Protein AF-A0ABD0YUG3-F1 (afdb_monomer)

Sequence (176 aa):
MQRSSKGRTTTTGENGERVKRCKSSTGCSMMKGVLSLGEEAIASIHDVEELTAKGKSLGSCPYYASRGAVPDAQVVVVPYNILLHKSTRDACGLKLDGNVVIIDEAHNLLDTIINIHSAQITGQQLTQAFSQLSQYKDKYEKRFSAINLLHLKQLIYVIGNLIKIIGKYYIVSNVF

Foldseek 3Di:
DDDDDDDDDDDDDPPPDRPPPDPPPPDDQQCPCLQVLLVVCQVDPDDPVRSCVVSVVVSHDSVSSVLVNQVVHPDDDDDLLCVPPPVNVVVSVHDPPPDDDDDPPCVCVVVVNCVSPDDDDDLVNLVVVLVVLVVVCVVCVVVDDPVVNVVSVVVSVVSVVVNVVVVVVVVVVVPD

Structure (mmCIF, N/CA/C/O backbone):
data_AF-A0ABD0YUG3-F1
#
_entry.id   AF-A0ABD0YUG3-F1
#
loop_
_atom_site.group_PDB
_atom_site.id
_atom_site.type_symbol
_atom_site.label_atom_id
_atom_site.label_alt_id
_atom_site.label_comp_id
_atom_site.label_asym_id
_atom_site.label_entity_id
_atom_site.label_seq_id
_atom_site.pdbx_PDB_ins_code
_atom_site.Cartn_x
_atom_site.Cartn_y
_atom_site.Cartn_z
_atom_site.occupancy
_atom_site.B_iso_or_equiv
_atom_site.auth_seq_id
_atom_site.auth_comp_id
_atom_site.auth_asym_id
_atom_site.auth_atom_id
_atom_site.pdbx_PDB_model_num
ATOM 1 N N . MET A 1 1 ? -30.173 8.848 -14.293 1.00 38.16 1 MET A N 1
ATOM 2 C CA . MET A 1 1 ? -30.561 9.936 -13.365 1.00 38.16 1 MET A CA 1
ATOM 3 C C . MET A 1 1 ? -29.748 11.177 -13.704 1.00 38.16 1 MET A C 1
ATOM 5 O O . MET A 1 1 ? -28.529 11.158 -13.598 1.00 38.16 1 MET A O 1
ATOM 9 N N . GLN A 1 2 ? -30.421 12.200 -14.228 1.00 32.75 2 GLN A N 1
ATOM 10 C CA . GLN A 1 2 ? -29.837 13.442 -14.740 1.00 32.75 2 GLN A CA 1
ATOM 11 C C . GLN A 1 2 ? -29.281 14.297 -13.586 1.00 32.75 2 GLN A C 1
ATOM 13 O O . GLN A 1 2 ? -29.954 14.494 -12.574 1.00 32.75 2 GLN A O 1
ATOM 18 N N . ARG A 1 3 ? -28.051 14.811 -13.723 1.00 28.59 3 ARG A N 1
ATOM 19 C CA . ARG A 1 3 ? -27.468 15.774 -12.775 1.00 28.59 3 ARG A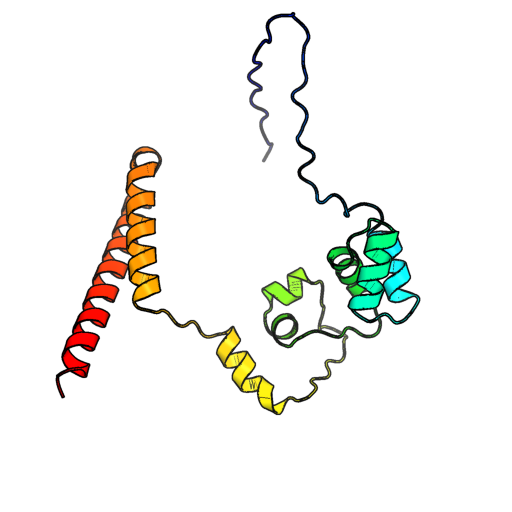 CA 1
ATOM 20 C C . ARG A 1 3 ? -28.023 17.168 -13.074 1.00 28.59 3 ARG A C 1
ATOM 22 O O . ARG A 1 3 ? -27.595 17.820 -14.018 1.00 28.59 3 ARG A O 1
ATOM 29 N N . SER A 1 4 ? -28.970 17.606 -12.250 1.00 27.39 4 SER A N 1
ATOM 30 C CA . SER A 1 4 ? -29.493 18.974 -12.230 1.00 27.39 4 SER A CA 1
ATOM 31 C C . SER A 1 4 ? -28.398 19.974 -11.843 1.00 27.39 4 SER A C 1
ATOM 33 O O . SER A 1 4 ? -27.856 19.927 -10.738 1.00 27.39 4 SER A O 1
ATOM 35 N N . SER A 1 5 ? -28.129 20.927 -12.732 1.00 38.97 5 SER A N 1
ATOM 36 C CA . SER A 1 5 ? -27.333 22.126 -12.486 1.00 38.97 5 SER A CA 1
ATOM 37 C C . SER A 1 5 ? -28.088 23.128 -11.598 1.00 38.97 5 SER A C 1
ATOM 39 O O . SER A 1 5 ? -29.050 23.753 -12.033 1.00 38.97 5 SER A O 1
ATOM 41 N N . LYS A 1 6 ? -27.618 23.336 -10.368 1.00 31.75 6 LYS A N 1
ATOM 42 C CA . LYS A 1 6 ? -27.878 24.528 -9.535 1.00 31.75 6 LYS A CA 1
ATOM 43 C C . LYS A 1 6 ? -26.495 24.983 -9.075 1.00 31.75 6 LYS A C 1
ATOM 45 O O . LYS A 1 6 ? -25.743 24.164 -8.568 1.00 31.75 6 LYS A O 1
ATOM 50 N N . GLY A 1 7 ? -25.989 26.180 -9.326 1.00 30.64 7 GLY A N 1
ATOM 51 C CA . GLY A 1 7 ? -26.547 27.530 -9.318 1.00 30.64 7 GLY A CA 1
ATOM 52 C C . GLY A 1 7 ? -25.386 28.362 -8.753 1.00 30.64 7 GLY A C 1
ATOM 53 O O . GLY A 1 7 ? -24.903 28.061 -7.665 1.00 30.64 7 GLY A O 1
ATOM 54 N N . ARG A 1 8 ? -24.802 29.266 -9.546 1.00 36.72 8 ARG A N 1
ATOM 55 C CA . ARG A 1 8 ? -23.482 29.861 -9.268 1.00 36.72 8 ARG A CA 1
ATOM 56 C C . ARG A 1 8 ? -23.654 31.234 -8.618 1.00 36.72 8 ARG A C 1
ATOM 58 O O . ARG A 1 8 ? -24.087 32.161 -9.288 1.00 36.72 8 ARG A O 1
ATOM 65 N N . THR A 1 9 ? -23.286 31.365 -7.346 1.00 34.25 9 THR A N 1
ATOM 66 C CA . THR A 1 9 ? -23.251 32.656 -6.642 1.00 34.25 9 THR A CA 1
ATOM 67 C C . THR A 1 9 ? -22.055 33.479 -7.130 1.00 34.25 9 THR A C 1
ATOM 69 O O . THR A 1 9 ? -20.907 33.045 -7.023 1.00 34.25 9 THR A O 1
ATOM 72 N N . THR A 1 10 ? -22.322 34.645 -7.713 1.00 36.09 10 THR A N 1
ATOM 73 C CA . THR A 1 10 ? -21.333 35.644 -8.146 1.00 36.09 10 THR A CA 1
ATOM 74 C C . THR A 1 10 ? -21.052 36.634 -7.020 1.00 36.09 10 THR A C 1
ATOM 76 O O . THR A 1 10 ? -21.970 37.295 -6.552 1.00 36.09 10 THR A O 1
ATOM 79 N N . THR A 1 11 ? -19.790 36.765 -6.610 1.00 43.47 11 THR A N 1
ATOM 80 C CA . THR A 1 11 ? -19.301 37.881 -5.783 1.00 43.47 11 THR A CA 1
ATOM 81 C C . THR A 1 11 ? -18.657 38.924 -6.693 1.00 43.47 11 THR A C 1
ATOM 83 O O . THR A 1 11 ? -17.770 38.587 -7.477 1.00 43.47 11 THR A O 1
ATOM 86 N N . THR A 1 12 ? -19.128 40.165 -6.612 1.00 35.88 12 THR A N 1
ATOM 87 C CA . THR A 1 12 ? -18.642 41.341 -7.350 1.00 35.88 12 THR A CA 1
ATOM 88 C C . THR A 1 12 ? -17.424 41.953 -6.659 1.00 35.88 12 THR A C 1
ATOM 90 O O . THR A 1 12 ? -17.476 42.220 -5.463 1.00 35.88 12 THR A O 1
ATOM 93 N N . GLY A 1 13 ? -16.337 42.162 -7.407 1.00 41.84 13 GLY A N 1
ATOM 94 C CA . GLY A 1 13 ? -15.229 43.032 -7.001 1.00 41.84 13 GLY A CA 1
ATOM 95 C C . GLY A 1 13 ? -15.493 44.485 -7.409 1.00 41.84 13 GLY A C 1
ATOM 96 O O . GLY A 1 13 ? -16.323 44.742 -8.281 1.00 41.84 13 GLY A O 1
ATOM 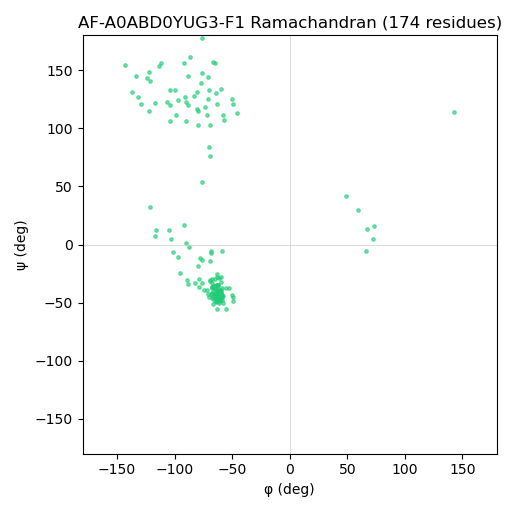97 N N . GLU A 1 14 ? -14.783 45.422 -6.788 1.00 49.47 14 GLU A N 1
ATOM 98 C CA . GLU A 1 14 ? -15.087 46.864 -6.803 1.00 49.47 14 GLU A CA 1
ATOM 99 C C . GLU A 1 14 ? -14.898 47.587 -8.153 1.00 49.47 14 GLU A C 1
ATOM 101 O O . GLU A 1 14 ? -15.325 48.726 -8.271 1.00 49.47 14 GLU A O 1
ATOM 106 N N . ASN A 1 15 ? -14.380 46.938 -9.204 1.00 51.62 15 ASN A N 1
ATOM 107 C CA . ASN A 1 15 ? -14.196 47.550 -10.534 1.00 51.62 15 ASN A CA 1
ATOM 108 C C . ASN A 1 15 ? -14.933 46.832 -11.679 1.00 51.62 15 ASN A C 1
ATOM 110 O O . ASN A 1 15 ? -14.467 46.820 -12.813 1.00 51.62 15 ASN A O 1
ATOM 114 N N . GLY A 1 16 ? -16.094 46.224 -11.416 1.00 50.34 16 GLY A N 1
ATOM 115 C CA . GLY A 1 16 ? -17.062 45.852 -12.466 1.00 50.34 16 GLY A CA 1
ATOM 116 C C . GLY A 1 16 ? -16.640 44.768 -13.475 1.00 50.34 16 GLY A C 1
ATOM 117 O O . GLY A 1 16 ? -17.471 44.315 -14.263 1.00 50.34 16 GLY A O 1
ATOM 118 N N . GLU A 1 17 ? -15.400 44.281 -13.446 1.00 39.72 17 GLU A N 1
ATOM 119 C CA . GLU A 1 17 ? -14.952 43.194 -14.308 1.00 39.72 17 GLU A CA 1
ATOM 120 C C . GLU A 1 17 ? -15.383 41.827 -13.762 1.00 39.72 17 GLU A C 1
ATOM 122 O O . GLU A 1 17 ? -15.182 41.475 -12.594 1.00 39.72 17 GLU A O 1
ATOM 127 N N . ARG A 1 18 ? -15.973 41.007 -14.641 1.00 36.06 18 ARG A N 1
ATOM 128 C CA . ARG A 1 18 ? -16.329 39.613 -14.348 1.00 36.06 18 ARG A CA 1
ATOM 129 C C . ARG A 1 18 ? -15.061 38.768 -14.235 1.00 36.06 1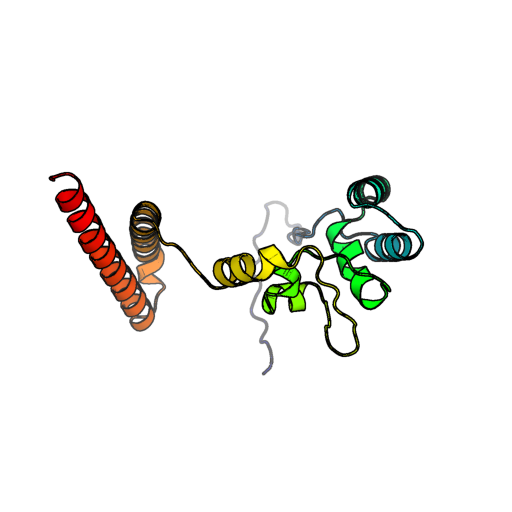8 ARG A C 1
ATOM 131 O O . ARG A 1 18 ? -14.692 38.062 -15.172 1.00 36.06 18 ARG A O 1
ATOM 138 N N . VAL A 1 19 ? -14.431 38.759 -13.065 1.00 46.25 19 VAL A N 1
ATOM 139 C CA . VAL A 1 19 ? -13.354 37.808 -12.780 1.00 46.25 19 VAL A CA 1
ATOM 140 C C . VAL A 1 19 ? -13.968 36.411 -12.667 1.00 46.25 19 VAL A C 1
ATOM 142 O O . VAL A 1 19 ? -14.589 36.039 -11.666 1.00 46.25 19 VAL A O 1
ATOM 145 N N . LYS A 1 20 ? -13.810 35.589 -13.713 1.00 42.16 20 LYS A N 1
ATOM 146 C CA . LYS A 1 20 ? -13.967 34.136 -13.582 1.00 42.16 20 LYS A CA 1
ATOM 147 C C . LYS A 1 20 ? -12.970 33.702 -12.511 1.00 42.16 20 LYS A C 1
ATOM 149 O O . LYS A 1 20 ? -11.778 33.669 -12.782 1.00 42.16 20 LYS A O 1
ATOM 154 N N . ARG A 1 21 ? -13.452 33.349 -11.314 1.00 36.81 21 ARG A N 1
ATOM 155 C CA . ARG A 1 21 ? -12.631 32.686 -10.292 1.00 36.81 21 ARG A CA 1
ATOM 156 C C . ARG A 1 21 ? -11.841 31.564 -10.973 1.00 36.81 21 ARG A C 1
ATOM 158 O O . ARG A 1 21 ? -12.456 30.617 -11.476 1.00 36.81 21 ARG A O 1
ATOM 165 N N . CYS A 1 22 ? -10.515 31.718 -11.040 1.00 35.44 22 CYS A N 1
ATOM 166 C CA . CYS A 1 22 ? -9.617 30.703 -11.569 1.00 35.44 22 CYS A CA 1
ATOM 167 C C . CYS A 1 22 ? -9.952 29.385 -10.875 1.00 35.44 22 CYS A C 1
ATOM 169 O O . CYS A 1 22 ? -9.987 29.310 -9.644 1.00 35.44 22 CYS A O 1
ATOM 171 N N . LYS A 1 23 ? -10.239 28.344 -11.663 1.00 44.66 23 LYS A N 1
ATOM 172 C CA . LYS A 1 23 ? -10.145 26.979 -11.153 1.00 44.66 23 LYS A CA 1
ATOM 173 C C . LYS A 1 23 ? -8.698 26.860 -10.690 1.00 44.66 23 LYS A C 1
ATOM 175 O O . LYS A 1 23 ? -7.807 26.946 -11.529 1.00 44.66 23 LYS A O 1
ATOM 180 N N . SER A 1 24 ? -8.457 26.751 -9.385 1.00 45.41 24 SER A N 1
ATOM 181 C CA . SER A 1 24 ? -7.149 26.323 -8.900 1.00 45.41 24 SER A CA 1
ATOM 182 C C . SER A 1 24 ? -6.801 25.070 -9.694 1.00 45.41 24 SER A C 1
ATOM 184 O O . SER A 1 24 ? -7.597 24.130 -9.717 1.00 45.41 24 SER A O 1
ATOM 186 N N . SER A 1 25 ? -5.691 25.077 -10.419 1.00 53.62 25 SER A N 1
ATOM 187 C CA . SER A 1 25 ? -5.173 23.891 -11.086 1.00 53.62 25 SER A CA 1
ATOM 188 C C . SER A 1 25 ? -4.679 22.938 -9.997 1.00 53.62 25 SER A C 1
ATOM 190 O O . SER A 1 25 ? -3.491 22.872 -9.708 1.00 53.62 25 SER A O 1
ATOM 192 N N . THR A 1 26 ? -5.606 22.261 -9.322 1.00 62.78 26 THR A N 1
ATOM 193 C CA . THR A 1 26 ? -5.365 21.267 -8.269 1.00 62.78 26 THR A CA 1
ATOM 194 C C . THR A 1 26 ? -4.902 19.950 -8.896 1.00 62.78 26 THR A C 1
ATOM 196 O O . THR A 1 26 ? -5.501 18.898 -8.708 1.00 62.78 26 THR A O 1
ATOM 199 N N . GLY A 1 27 ? -3.859 20.025 -9.718 1.00 74.62 27 GLY A N 1
ATOM 200 C CA . GLY A 1 27 ? -3.177 18.882 -10.309 1.00 74.62 27 GLY A CA 1
ATOM 201 C C . GLY A 1 27 ? -1.707 18.914 -9.916 1.00 74.62 27 GLY A C 1
ATOM 202 O O . GLY A 1 27 ? -1.139 19.988 -9.724 1.00 74.62 27 GLY A O 1
ATOM 203 N N . CYS A 1 28 ? -1.088 17.742 -9.788 1.00 85.25 28 CYS A N 1
ATOM 204 C CA . CYS A 1 28 ? 0.358 17.656 -9.615 1.00 85.25 28 CYS A CA 1
ATOM 205 C C . CYS A 1 28 ? 1.057 18.304 -10.827 1.00 85.25 28 CYS A C 1
ATOM 207 O O . CYS A 1 28 ? 0.688 18.050 -11.976 1.00 85.25 28 CYS A O 1
ATOM 209 N N . SER A 1 29 ? 2.061 19.149 -10.576 1.00 86.50 29 SER A N 1
ATOM 210 C CA . SER A 1 29 ? 2.808 19.870 -11.619 1.00 86.50 29 SER A CA 1
ATOM 211 C C . SER A 1 29 ? 3.501 18.933 -12.612 1.00 86.50 29 SER A C 1
ATOM 213 O O . SER A 1 29 ? 3.651 19.289 -13.778 1.00 86.50 29 SER A O 1
ATOM 215 N N . MET A 1 30 ? 3.849 17.722 -12.169 1.00 91.62 30 MET A N 1
ATOM 216 C CA . MET A 1 30 ? 4.568 16.711 -12.946 1.00 91.62 30 MET A CA 1
ATOM 217 C C . MET A 1 30 ? 3.645 15.737 -13.699 1.00 91.62 30 MET A C 1
ATOM 219 O O . MET A 1 30 ? 4.069 14.658 -14.093 1.00 91.62 30 MET A O 1
ATOM 223 N N . MET A 1 31 ? 2.358 16.055 -13.879 1.00 91.75 31 MET A N 1
ATOM 224 C CA . MET A 1 31 ? 1.447 15.189 -14.656 1.00 91.75 31 MET A CA 1
ATOM 225 C C . MET A 1 31 ? 1.650 15.298 -16.170 1.00 91.75 31 MET A C 1
ATOM 227 O O . MET A 1 31 ? 1.135 14.481 -16.930 1.00 91.75 31 MET A O 1
ATOM 231 N N . LYS A 1 32 ? 2.381 16.315 -16.625 1.00 88.38 32 LYS A N 1
ATOM 232 C CA . LYS A 1 32 ? 2.764 16.458 -18.031 1.00 88.38 32 LYS A CA 1
ATOM 233 C C . LYS A 1 32 ? 3.809 15.389 -18.365 1.00 88.38 32 LYS A C 1
ATOM 235 O O . LYS A 1 32 ? 4.605 15.063 -17.498 1.00 88.38 32 LYS A O 1
ATOM 240 N N . GLY A 1 33 ? 3.783 14.835 -19.578 1.00 87.81 33 GLY A N 1
ATOM 241 C CA . GLY A 1 33 ? 4.817 13.898 -20.055 1.00 87.81 33 GLY A CA 1
ATOM 242 C C . GLY A 1 33 ? 4.876 12.534 -19.347 1.00 87.81 33 GLY A C 1
ATOM 243 O O . GLY A 1 33 ? 5.832 11.786 -19.527 1.00 87.81 33 GLY A O 1
ATOM 244 N N . VAL A 1 34 ? 3.855 12.172 -18.562 1.00 94.19 34 VAL A N 1
ATOM 245 C CA . VAL A 1 34 ? 3.788 10.867 -17.874 1.00 94.19 34 VAL A CA 1
ATOM 246 C C . VAL A 1 34 ? 3.796 9.695 -18.861 1.00 94.19 34 VAL A C 1
ATOM 248 O O . VAL A 1 34 ? 4.461 8.702 -18.596 1.00 94.19 34 VAL A O 1
ATOM 251 N N . LEU A 1 35 ? 3.101 9.821 -19.998 1.00 93.12 35 LEU A N 1
ATOM 252 C CA . LEU A 1 35 ? 3.065 8.777 -21.030 1.00 93.12 35 LEU A CA 1
ATOM 253 C C . LEU A 1 35 ? 4.447 8.552 -21.652 1.00 93.12 35 LEU A C 1
ATOM 255 O O . LEU A 1 35 ? 4.929 7.429 -21.647 1.00 93.12 35 LEU A O 1
ATOM 259 N N . SER A 1 36 ? 5.123 9.623 -22.079 1.00 93.94 36 SER A N 1
ATOM 260 C CA . SER A 1 36 ? 6.468 9.535 -22.664 1.00 93.94 36 SER A CA 1
ATOM 261 C C . SER A 1 36 ? 7.502 8.981 -21.684 1.00 93.94 36 SER A C 1
ATOM 263 O O . SER A 1 36 ? 8.373 8.213 -22.071 1.00 93.94 36 SER A O 1
ATOM 265 N N . LEU A 1 37 ? 7.405 9.337 -20.397 1.00 95.06 37 LEU A N 1
ATOM 266 C CA . LEU A 1 37 ? 8.280 8.759 -19.376 1.00 95.06 37 LEU A CA 1
ATOM 267 C C . LEU A 1 37 ? 7.961 7.273 -19.129 1.00 95.06 37 LEU A C 1
ATOM 269 O O . LEU A 1 37 ? 8.863 6.511 -18.801 1.00 95.06 37 LEU A O 1
ATOM 273 N N . GLY A 1 38 ? 6.699 6.861 -19.279 1.00 95.00 38 GLY A N 1
ATOM 274 C CA . GLY A 1 38 ? 6.291 5.458 -19.194 1.00 95.00 38 GLY A CA 1
ATOM 275 C C . GLY A 1 38 ? 6.830 4.629 -20.359 1.00 95.00 38 GLY A C 1
ATOM 276 O O . GLY A 1 38 ? 7.357 3.547 -20.134 1.00 95.00 38 GLY A O 1
ATOM 277 N N . GLU A 1 39 ? 6.776 5.162 -21.581 1.00 94.00 39 GLU A N 1
ATOM 278 C CA . GLU A 1 39 ? 7.385 4.542 -22.768 1.00 94.00 39 GLU A CA 1
ATOM 279 C C . GLU A 1 39 ? 8.898 4.371 -22.589 1.00 94.00 39 GLU A C 1
ATOM 281 O O . GLU A 1 39 ? 9.429 3.287 -22.820 1.00 94.00 39 GLU A O 1
ATOM 286 N N . GLU A 1 40 ? 9.583 5.408 -22.099 1.00 92.19 40 GLU A N 1
ATOM 287 C CA . GLU A 1 40 ? 11.012 5.353 -21.777 1.00 92.19 40 GLU A CA 1
ATOM 288 C C . GLU A 1 40 ? 11.314 4.259 -20.741 1.00 92.19 40 GLU A C 1
ATOM 290 O O . GLU A 1 40 ? 12.256 3.492 -20.933 1.00 92.19 40 GLU A O 1
ATOM 295 N N . ALA A 1 41 ? 10.493 4.153 -19.687 1.00 92.88 41 ALA A N 1
ATOM 296 C CA . ALA A 1 41 ? 10.639 3.154 -18.624 1.00 92.88 41 ALA A CA 1
ATOM 297 C C . ALA A 1 41 ? 10.479 1.704 -19.111 1.00 92.88 41 ALA A C 1
ATOM 299 O O . ALA A 1 41 ? 10.989 0.785 -18.477 1.00 92.88 41 ALA A O 1
ATOM 300 N N . ILE A 1 42 ? 9.751 1.489 -20.211 1.00 93.81 42 ILE A N 1
ATOM 301 C CA . ILE A 1 42 ? 9.603 0.172 -20.847 1.00 93.81 42 ILE A CA 1
ATOM 302 C C . ILE A 1 42 ? 10.730 -0.066 -21.859 1.00 93.81 42 ILE A C 1
ATOM 304 O O . ILE A 1 42 ? 11.183 -1.195 -22.033 1.00 93.81 42 ILE A O 1
ATOM 308 N N . ALA A 1 43 ? 11.187 0.990 -22.539 1.00 93.06 43 ALA A N 1
ATOM 309 C CA . ALA A 1 43 ? 12.167 0.900 -23.617 1.00 93.06 43 ALA A CA 1
ATOM 310 C 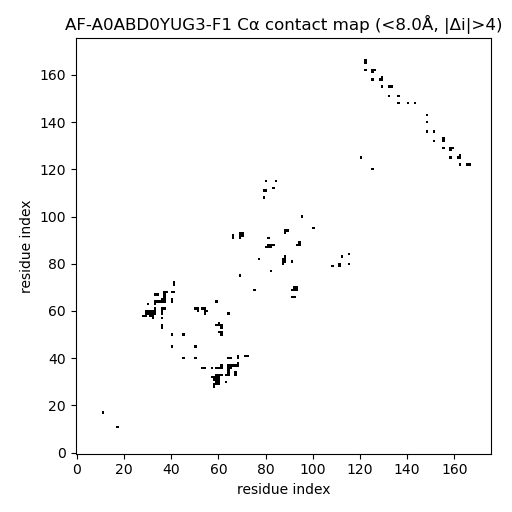C . ALA A 1 43 ? 13.571 0.501 -23.138 1.00 93.06 43 ALA A C 1
ATOM 312 O O . ALA A 1 43 ? 14.326 -0.121 -23.886 1.00 93.06 43 ALA A O 1
ATOM 313 N N . SER A 1 44 ? 13.946 0.858 -21.909 1.00 90.38 44 SER A N 1
ATOM 314 C CA . SER A 1 44 ? 15.206 0.426 -21.300 1.00 90.38 44 SER A CA 1
ATOM 315 C C . SER A 1 44 ? 15.031 0.157 -19.812 1.00 90.38 44 SER A C 1
ATOM 317 O O . SER A 1 44 ? 14.134 0.698 -19.178 1.00 90.38 44 SER A O 1
ATOM 319 N N . ILE A 1 45 ? 15.883 -0.706 -19.259 1.00 91.12 45 ILE A N 1
ATOM 320 C CA . ILE A 1 45 ? 15.847 -1.048 -17.836 1.00 91.12 45 ILE A CA 1
ATOM 321 C C . ILE A 1 45 ? 16.331 0.165 -17.039 1.00 91.12 45 ILE A C 1
ATOM 323 O O . ILE A 1 45 ? 17.433 0.650 -17.290 1.00 91.12 45 ILE A O 1
ATOM 327 N N . HIS A 1 46 ? 15.516 0.616 -16.084 1.00 91.38 46 HIS A N 1
ATOM 328 C CA . HIS A 1 46 ? 15.881 1.629 -15.090 1.00 91.38 46 HIS A CA 1
ATOM 329 C C . HIS A 1 46 ? 15.661 1.085 -13.691 1.00 91.38 46 HIS A C 1
ATOM 331 O O . HIS A 1 46 ? 14.671 0.393 -13.434 1.00 91.38 46 HIS A O 1
ATOM 337 N N . ASP A 1 47 ? 16.543 1.459 -12.774 1.00 93.69 47 ASP A N 1
ATOM 338 C CA . ASP A 1 47 ? 16.212 1.403 -11.357 1.00 93.69 47 ASP A CA 1
ATOM 339 C C . ASP A 1 47 ? 15.281 2.572 -10.963 1.00 93.69 47 ASP A C 1
ATOM 341 O O . ASP A 1 47 ? 14.869 3.416 -11.776 1.00 93.69 47 ASP A O 1
ATOM 345 N N . VAL A 1 48 ? 14.878 2.596 -9.692 1.00 93.81 48 VAL A N 1
ATOM 346 C CA . VAL A 1 48 ? 13.943 3.608 -9.185 1.00 93.81 48 VAL A CA 1
ATOM 347 C C . VAL A 1 48 ? 14.578 5.002 -9.234 1.00 93.81 48 VAL A C 1
ATOM 349 O O . VAL A 1 48 ? 13.899 5.997 -9.518 1.00 93.81 48 VAL A O 1
ATOM 352 N N . GLU A 1 49 ? 15.875 5.088 -8.969 1.00 95.88 49 GLU A N 1
ATOM 353 C CA . GLU A 1 49 ? 16.668 6.305 -8.896 1.00 95.88 49 GLU A CA 1
ATOM 354 C C . GLU A 1 49 ? 16.861 6.944 -10.279 1.00 95.88 49 GLU A C 1
ATOM 356 O O . GLU A 1 49 ? 16.632 8.148 -10.440 1.00 95.88 49 GLU A O 1
ATOM 361 N N . GLU A 1 50 ? 17.197 6.147 -11.289 1.00 95.62 50 GLU A N 1
ATOM 362 C CA . GLU A 1 50 ? 17.364 6.530 -12.687 1.00 95.62 50 GLU A CA 1
ATOM 363 C C . GLU A 1 50 ? 16.052 7.033 -13.282 1.00 95.62 50 GLU A C 1
ATOM 365 O O . GLU A 1 50 ? 16.005 8.130 -13.854 1.00 95.62 50 GLU A O 1
ATOM 370 N N . LEU A 1 51 ? 14.953 6.294 -13.086 1.00 95.12 51 LEU A N 1
ATOM 371 C CA . LEU A 1 51 ? 13.640 6.729 -13.561 1.00 95.12 51 LEU A CA 1
ATOM 372 C C . LEU A 1 51 ? 13.203 8.025 -12.863 1.00 95.12 51 LEU A C 1
ATOM 374 O O . LEU A 1 51 ? 12.592 8.910 -13.473 1.00 95.12 51 LEU A O 1
ATOM 378 N N . THR A 1 52 ? 13.569 8.184 -11.590 1.00 96.44 52 THR A N 1
ATOM 379 C CA . THR A 1 52 ? 13.325 9.419 -10.842 1.00 96.44 52 THR A CA 1
ATOM 380 C C . THR A 1 52 ? 14.143 10.590 -11.379 1.00 96.44 52 THR A C 1
ATOM 382 O O . THR A 1 52 ? 13.612 11.698 -11.510 1.00 96.44 52 THR A O 1
ATOM 385 N N . ALA A 1 53 ? 15.414 10.376 -11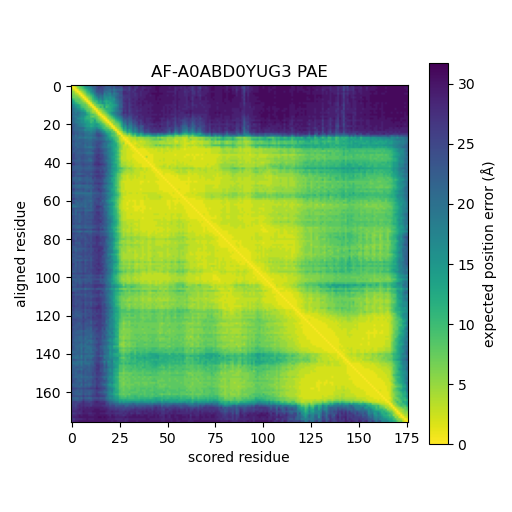.717 1.00 95.81 53 ALA A N 1
ATOM 386 C CA . ALA A 1 53 ? 16.271 11.392 -12.315 1.00 95.81 53 ALA A CA 1
ATOM 387 C C . ALA A 1 53 ? 15.750 11.831 -13.694 1.00 95.81 53 ALA A C 1
ATOM 389 O O . ALA A 1 53 ? 15.637 13.033 -13.950 1.00 95.81 53 ALA A O 1
ATOM 390 N N . LYS A 1 54 ? 15.333 10.878 -14.537 1.00 94.38 54 LYS A N 1
ATOM 391 C CA . LYS A 1 54 ? 14.701 11.154 -15.837 1.00 94.38 54 LYS A CA 1
ATOM 392 C C . LYS A 1 54 ? 13.381 11.906 -15.694 1.00 94.38 54 LYS A C 1
ATOM 394 O O . LYS A 1 54 ? 13.141 12.891 -16.387 1.00 94.38 54 LYS A O 1
ATOM 399 N N . GLY A 1 55 ? 12.531 11.512 -14.749 1.00 94.94 55 GLY A N 1
ATOM 400 C CA . GLY A 1 55 ? 11.293 12.246 -14.493 1.00 94.94 55 GLY A CA 1
ATOM 401 C C . GLY A 1 55 ? 11.537 13.683 -14.029 1.00 94.94 55 GLY A C 1
ATOM 402 O O . GLY A 1 55 ? 10.814 14.594 -14.429 1.00 94.94 55 GLY A O 1
ATOM 403 N N . LYS A 1 56 ? 12.597 13.931 -13.250 1.00 94.38 56 LYS A N 1
ATOM 404 C CA . LYS A 1 56 ? 12.995 15.294 -12.868 1.00 94.38 56 LYS A CA 1
ATOM 405 C C . LYS A 1 56 ? 13.462 16.121 -14.067 1.00 94.38 56 LYS A C 1
ATOM 407 O O . LYS A 1 56 ? 13.033 17.267 -14.178 1.00 94.38 56 LYS A O 1
ATOM 412 N N . SER A 1 57 ? 14.287 15.567 -14.958 1.00 93.12 57 SER A N 1
ATOM 413 C CA . SER A 1 57 ? 14.770 16.298 -16.141 1.00 93.12 57 SER A CA 1
ATOM 414 C C . SER A 1 57 ? 13.645 16.613 -17.134 1.00 93.12 57 SER A C 1
ATOM 416 O O . SER A 1 57 ? 13.615 17.701 -17.702 1.00 93.12 57 SER A O 1
ATOM 418 N N . LEU A 1 58 ? 12.677 15.704 -17.279 1.00 91.50 58 LEU A N 1
ATOM 419 C CA . LEU A 1 58 ? 11.515 15.854 -18.163 1.00 91.50 58 LEU A CA 1
ATOM 420 C C . LEU A 1 58 ? 10.322 16.568 -17.506 1.00 91.50 58 LEU A C 1
ATOM 422 O O . LEU A 1 58 ? 9.282 16.745 -18.141 1.00 91.50 58 LEU A O 1
ATOM 426 N N . GLY A 1 59 ? 10.415 16.937 -16.224 1.00 93.94 59 GLY A N 1
ATOM 427 C CA . GLY A 1 59 ? 9.297 17.519 -15.473 1.00 93.94 59 GLY A CA 1
ATOM 428 C C . GLY A 1 59 ? 8.060 16.609 -15.395 1.00 93.94 59 GLY A C 1
ATOM 429 O O . GLY A 1 59 ? 6.937 17.108 -15.332 1.00 93.94 59 GLY A O 1
ATOM 430 N N . SER A 1 60 ? 8.265 15.290 -15.419 1.00 95.69 60 SER A N 1
ATOM 431 C CA . SER A 1 60 ? 7.241 14.244 -15.534 1.00 95.69 60 SER A CA 1
ATOM 432 C C . SER A 1 60 ? 7.290 13.293 -14.336 1.00 95.69 60 SER A C 1
ATOM 434 O O . SER A 1 60 ? 8.363 12.976 -13.834 1.00 95.69 60 SER A O 1
ATOM 436 N N . CYS A 1 61 ? 6.140 12.849 -13.826 1.00 95.81 61 CYS A N 1
ATOM 437 C CA . CYS A 1 61 ? 6.072 12.120 -12.560 1.00 95.81 61 CYS A CA 1
ATOM 438 C C . CYS A 1 61 ? 6.457 10.638 -12.729 1.00 95.81 61 CYS A C 1
ATOM 440 O O . CYS A 1 61 ? 5.675 9.894 -13.329 1.00 95.81 61 CYS A O 1
ATOM 442 N N . PRO A 1 62 ? 7.567 10.171 -12.121 1.00 95.56 62 PRO A N 1
ATOM 443 C CA . PRO A 1 62 ? 8.013 8.778 -12.221 1.00 95.56 62 PRO A CA 1
ATOM 444 C C . PRO A 1 62 ? 6.977 7.784 -11.694 1.00 95.56 62 PRO A C 1
ATOM 446 O O . PRO A 1 62 ? 6.732 6.760 -12.316 1.00 95.56 62 PRO A O 1
ATOM 449 N N . TYR A 1 63 ? 6.316 8.117 -10.580 1.00 94.12 63 TYR A N 1
ATOM 450 C CA . TYR A 1 63 ? 5.316 7.254 -9.943 1.00 94.12 63 TYR A CA 1
ATOM 451 C C . TYR A 1 63 ? 4.127 6.939 -10.862 1.00 94.12 63 TYR A C 1
ATOM 453 O O . TYR A 1 63 ? 3.671 5.800 -10.934 1.00 94.12 63 TYR A O 1
ATOM 461 N N . TYR A 1 64 ? 3.596 7.951 -11.553 1.00 93.94 64 TYR A N 1
ATOM 462 C CA . TYR A 1 64 ? 2.476 7.735 -12.469 1.00 93.94 64 TYR A CA 1
ATOM 463 C C . TYR A 1 64 ? 2.936 7.135 -13.798 1.00 93.94 64 TYR A C 1
ATOM 465 O O . TYR A 1 64 ? 2.168 6.395 -14.405 1.00 93.94 64 TYR A O 1
ATOM 473 N N . ALA A 1 65 ? 4.170 7.420 -14.225 1.00 94.75 65 ALA A N 1
ATOM 474 C CA . ALA A 1 65 ? 4.749 6.852 -15.437 1.00 94.75 65 ALA A CA 1
ATOM 475 C C . ALA A 1 65 ? 4.967 5.342 -15.294 1.00 94.75 65 ALA A C 1
ATOM 477 O O . ALA A 1 65 ? 4.442 4.580 -16.100 1.00 94.75 65 ALA A O 1
ATOM 478 N N . SER A 1 66 ? 5.630 4.899 -14.220 1.00 93.56 66 SER A N 1
ATOM 479 C CA . SER A 1 66 ? 5.861 3.473 -13.960 1.00 93.56 66 SER A CA 1
ATOM 480 C C . SER A 1 66 ? 4.555 2.703 -13.781 1.00 93.56 66 SER A C 1
ATOM 482 O O . SER A 1 66 ? 4.399 1.618 -14.327 1.00 93.56 66 SER A O 1
ATOM 484 N N . ARG A 1 67 ? 3.568 3.283 -13.086 1.00 92.94 67 ARG A N 1
ATOM 485 C CA . ARG A 1 67 ? 2.237 2.677 -12.932 1.00 92.94 67 ARG A CA 1
ATOM 486 C C . ARG A 1 67 ? 1.472 2.589 -14.253 1.00 92.94 67 ARG A C 1
ATOM 488 O O . ARG A 1 67 ? 0.755 1.618 -14.468 1.00 92.94 67 ARG A O 1
ATOM 495 N N . GLY A 1 68 ? 1.604 3.596 -15.116 1.00 92.69 68 GLY A N 1
ATOM 496 C CA . GLY A 1 68 ? 1.019 3.589 -16.456 1.00 92.69 68 GLY A CA 1
ATOM 497 C C . GLY A 1 68 ? 1.656 2.552 -17.380 1.00 92.69 68 GLY A C 1
ATOM 498 O O . GLY A 1 68 ? 0.960 2.022 -18.233 1.00 92.69 68 GLY A O 1
ATOM 499 N N . ALA A 1 69 ? 2.934 2.236 -17.162 1.00 94.06 69 ALA A N 1
ATOM 500 C CA . ALA A 1 69 ? 3.708 1.268 -17.933 1.00 94.06 69 ALA A CA 1
ATOM 501 C C . ALA A 1 69 ? 3.457 -0.207 -17.557 1.00 94.06 69 ALA A C 1
ATOM 503 O O . ALA A 1 69 ? 3.763 -1.096 -18.346 1.00 94.06 69 ALA A O 1
ATOM 504 N N . VAL A 1 70 ? 2.884 -0.490 -16.377 1.00 93.62 70 VAL A N 1
ATOM 505 C CA . VAL A 1 70 ? 2.633 -1.865 -15.885 1.00 93.62 70 VAL A CA 1
ATOM 506 C C . VAL A 1 70 ? 1.923 -2.779 -16.900 1.00 93.62 70 VAL A C 1
ATOM 508 O O . VAL A 1 70 ? 2.343 -3.928 -17.010 1.00 93.62 70 VAL A O 1
ATOM 511 N N . PRO A 1 71 ? 0.874 -2.346 -17.634 1.00 91.69 71 PRO A N 1
ATOM 512 C CA . PRO A 1 71 ? 0.169 -3.220 -18.576 1.00 91.69 71 PRO A CA 1
ATOM 513 C C . PRO A 1 71 ? 1.027 -3.717 -19.744 1.00 91.69 71 PRO A C 1
ATOM 515 O O . PRO A 1 71 ? 0.748 -4.792 -20.267 1.00 91.69 71 PRO A O 1
ATOM 518 N N . ASP A 1 72 ? 2.036 -2.939 -20.135 1.00 92.50 72 ASP A N 1
ATOM 519 C CA . ASP A 1 72 ? 2.900 -3.205 -21.289 1.00 92.50 72 ASP A CA 1
ATOM 520 C C . ASP A 1 72 ? 4.261 -3.801 -20.873 1.00 92.50 72 ASP A C 1
ATOM 522 O O . ASP A 1 72 ? 5.065 -4.199 -21.717 1.00 92.50 72 ASP A O 1
ATOM 526 N N . ALA A 1 73 ? 4.531 -3.880 -19.566 1.00 93.31 73 ALA A N 1
ATOM 527 C CA . ALA A 1 73 ? 5.773 -4.408 -19.018 1.00 93.31 73 ALA A CA 1
ATOM 528 C C . ALA A 1 73 ? 5.819 -5.946 -19.061 1.00 93.31 73 ALA A C 1
ATOM 530 O O . ALA A 1 73 ? 4.857 -6.633 -18.724 1.00 93.31 73 ALA A O 1
ATOM 531 N N . GLN A 1 74 ? 6.986 -6.495 -19.411 1.00 92.88 74 GLN A N 1
ATOM 532 C CA . GLN A 1 74 ? 7.220 -7.947 -19.450 1.00 92.88 74 GLN A CA 1
ATOM 533 C C . GLN A 1 74 ? 7.550 -8.536 -18.073 1.00 92.88 74 GLN A C 1
ATOM 535 O O . GLN A 1 74 ? 7.204 -9.677 -17.777 1.00 92.88 74 GLN A O 1
ATOM 540 N N . VAL A 1 75 ? 8.238 -7.759 -17.235 1.00 93.50 75 VAL A N 1
ATOM 541 C CA . VAL A 1 75 ? 8.618 -8.129 -15.870 1.00 93.50 75 VAL A CA 1
ATOM 542 C C . VAL A 1 75 ? 8.246 -6.972 -14.960 1.00 93.50 75 VAL A C 1
ATOM 544 O O . VAL A 1 75 ? 8.640 -5.834 -15.204 1.00 93.50 75 VAL A O 1
ATOM 547 N N . VAL A 1 76 ? 7.492 -7.263 -13.903 1.00 93.94 76 VAL A N 1
ATOM 548 C CA . VAL A 1 76 ? 7.084 -6.263 -12.914 1.00 93.94 76 VAL A CA 1
ATOM 549 C C . VAL A 1 76 ? 7.576 -6.708 -11.547 1.00 93.94 76 VAL A C 1
ATOM 551 O O . VAL A 1 76 ? 7.125 -7.719 -11.010 1.00 93.94 76 VAL A O 1
ATOM 554 N N . VAL A 1 77 ? 8.493 -5.933 -10.974 1.00 93.94 77 VAL A N 1
ATOM 555 C CA . VAL A 1 77 ? 8.976 -6.149 -9.610 1.00 93.94 77 VAL A CA 1
ATOM 556 C C . VAL A 1 77 ? 8.069 -5.383 -8.655 1.00 93.94 77 VAL A C 1
ATOM 558 O O . VAL A 1 77 ? 7.937 -4.163 -8.752 1.00 93.94 77 VAL A O 1
ATOM 561 N N . VAL A 1 78 ? 7.423 -6.097 -7.733 1.00 93.69 78 VAL A N 1
ATOM 562 C CA . VAL A 1 78 ? 6.551 -5.497 -6.719 1.00 93.69 78 VAL A CA 1
ATOM 563 C C . VAL A 1 78 ? 6.830 -6.070 -5.332 1.00 93.69 78 VAL A C 1
ATOM 565 O O . VAL A 1 78 ? 7.101 -7.263 -5.202 1.00 93.69 78 VAL A O 1
ATOM 568 N N . PRO A 1 79 ? 6.712 -5.259 -4.270 1.00 93.50 79 PRO A N 1
ATOM 569 C CA . PRO A 1 79 ? 6.722 -5.762 -2.904 1.00 93.50 79 PRO A CA 1
ATOM 570 C C . PRO A 1 79 ? 5.482 -6.620 -2.598 1.00 93.50 79 PRO A C 1
ATOM 572 O O . PRO A 1 79 ? 4.411 -6.458 -3.196 1.00 93.50 79 PRO A O 1
ATOM 575 N N . TYR A 1 80 ? 5.603 -7.495 -1.596 1.00 94.75 80 TYR A N 1
ATOM 576 C CA . TYR A 1 80 ? 4.539 -8.410 -1.163 1.00 94.75 80 TYR A CA 1
ATOM 577 C C . TYR A 1 80 ? 3.210 -7.714 -0.855 1.00 94.75 80 TYR A C 1
ATOM 579 O O . TYR A 1 80 ? 2.148 -8.240 -1.171 1.00 94.75 80 TYR A O 1
ATOM 587 N N . ASN A 1 81 ? 3.240 -6.517 -0.271 1.00 91.69 81 ASN A N 1
ATOM 588 C CA . ASN A 1 81 ? 2.030 -5.766 0.061 1.00 91.69 81 ASN A CA 1
ATOM 589 C C . ASN A 1 81 ? 1.196 -5.386 -1.176 1.00 91.69 81 ASN A C 1
ATOM 591 O O . ASN A 1 81 ? -0.030 -5.396 -1.096 1.00 91.69 81 ASN A O 1
ATOM 595 N N . ILE A 1 82 ? 1.824 -5.090 -2.318 1.00 93.75 82 ILE A N 1
ATOM 596 C CA . ILE A 1 82 ? 1.109 -4.825 -3.575 1.00 93.75 82 ILE A CA 1
ATOM 597 C C . ILE A 1 82 ? 0.568 -6.131 -4.157 1.00 93.75 82 ILE A C 1
ATOM 599 O O . ILE A 1 82 ? -0.559 -6.157 -4.644 1.00 93.75 82 ILE A O 1
ATOM 603 N N . LEU A 1 83 ? 1.338 -7.219 -4.076 1.00 94.25 83 LEU A N 1
ATOM 604 C CA . LEU A 1 83 ? 0.929 -8.521 -4.599 1.00 94.25 83 LEU A CA 1
ATOM 605 C C . LEU A 1 83 ? -0.247 -9.127 -3.815 1.00 94.25 83 LEU A C 1
ATOM 607 O O . LEU A 1 83 ? -1.207 -9.615 -4.415 1.00 94.25 83 LEU A O 1
ATOM 611 N N . LEU A 1 84 ? -0.184 -9.096 -2.483 1.00 92.88 84 LEU A N 1
ATOM 612 C CA . LEU A 1 84 ? -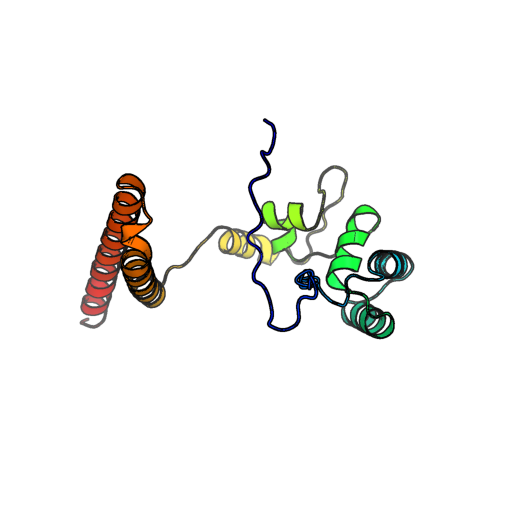1.081 -9.834 -1.587 1.00 92.88 84 LEU A CA 1
ATOM 613 C C . LEU A 1 84 ? -2.345 -9.046 -1.223 1.00 92.88 84 LEU A C 1
ATOM 615 O O . LEU A 1 84 ? -3.408 -9.640 -1.042 1.00 92.88 84 LEU A O 1
ATOM 619 N N . HIS A 1 85 ? -2.281 -7.711 -1.169 1.00 93.56 85 HIS A N 1
ATOM 620 C CA . HIS A 1 85 ? -3.447 -6.891 -0.848 1.00 93.56 85 HIS A CA 1
ATOM 621 C C . HIS A 1 85 ? -4.226 -6.503 -2.111 1.00 93.56 85 HIS A C 1
ATOM 623 O O . HIS A 1 85 ? -3.817 -5.622 -2.871 1.00 93.56 85 HIS A O 1
ATOM 629 N N . LYS A 1 86 ? -5.398 -7.127 -2.312 1.00 91.88 86 LYS A N 1
ATOM 630 C CA . LYS A 1 86 ? -6.231 -6.959 -3.520 1.00 91.88 86 LYS A CA 1
ATOM 631 C C . LYS A 1 86 ? -6.470 -5.494 -3.902 1.00 91.88 86 LYS A C 1
ATOM 633 O O . LYS A 1 86 ? -6.238 -5.131 -5.047 1.00 91.88 86 LYS A O 1
ATOM 638 N N . SER A 1 87 ? -6.875 -4.643 -2.960 1.00 91.56 87 SER A N 1
ATOM 639 C CA . SER A 1 87 ? -7.177 -3.237 -3.268 1.00 91.56 87 SER A CA 1
ATOM 640 C C . SER A 1 87 ? -5.950 -2.461 -3.755 1.00 91.56 87 SER A C 1
ATOM 642 O O . SER A 1 87 ? -6.072 -1.603 -4.627 1.00 91.56 87 SER A O 1
ATOM 644 N N . THR A 1 88 ? -4.763 -2.758 -3.213 1.00 91.81 88 THR A N 1
ATOM 645 C CA . THR A 1 88 ? -3.508 -2.132 -3.659 1.00 91.81 88 THR A CA 1
ATOM 646 C C . THR A 1 88 ? -3.128 -2.638 -5.044 1.00 91.81 88 THR A C 1
ATOM 648 O O . THR A 1 88 ? -2.766 -1.846 -5.911 1.00 91.81 88 THR A O 1
ATOM 651 N N . ARG A 1 89 ? -3.278 -3.945 -5.272 1.00 93.62 89 ARG A N 1
ATOM 652 C CA . ARG A 1 89 ? -3.026 -4.591 -6.558 1.00 93.62 89 ARG A CA 1
ATOM 653 C C . ARG A 1 89 ? -3.875 -4.002 -7.685 1.00 93.62 89 ARG A C 1
ATOM 655 O O . ARG A 1 89 ? -3.337 -3.595 -8.713 1.00 93.62 89 ARG A O 1
ATOM 662 N N . ASP A 1 90 ? -5.183 -3.901 -7.450 1.00 91.81 90 ASP A N 1
ATOM 663 C CA . ASP A 1 90 ? -6.154 -3.360 -8.403 1.00 91.81 90 ASP A CA 1
ATOM 664 C C . ASP A 1 90 ? -5.861 -1.882 -8.695 1.00 91.81 90 ASP A C 1
ATOM 666 O O . ASP A 1 90 ? -5.918 -1.446 -9.845 1.00 91.81 90 ASP A O 1
ATOM 670 N N . ALA A 1 91 ? -5.470 -1.109 -7.674 1.00 90.06 91 ALA A N 1
ATOM 671 C CA . ALA A 1 91 ? -5.020 0.261 -7.875 1.00 90.06 91 ALA A CA 1
ATOM 672 C C . ALA A 1 91 ? -3.781 0.304 -8.785 1.00 90.06 91 ALA A C 1
ATOM 674 O O . ALA A 1 91 ? -3.758 1.068 -9.747 1.00 90.06 91 ALA A O 1
ATOM 675 N N . CYS A 1 92 ? -2.771 -0.529 -8.548 1.00 89.62 92 CYS A N 1
ATOM 676 C CA . CYS A 1 92 ? -1.564 -0.582 -9.377 1.00 89.62 92 CYS A CA 1
ATOM 677 C C . CYS A 1 92 ? -1.791 -1.128 -10.798 1.00 89.62 92 CYS A C 1
ATOM 679 O O . CYS A 1 92 ? -0.873 -1.049 -11.605 1.00 89.62 92 CYS A O 1
ATOM 681 N N . GLY A 1 93 ? -2.982 -1.642 -11.124 1.00 88.94 93 GLY A N 1
ATOM 682 C CA . GLY A 1 93 ? -3.269 -2.225 -12.438 1.00 88.94 93 GLY A CA 1
ATOM 683 C C . GLY A 1 93 ? -2.615 -3.592 -12.654 1.00 88.94 93 GLY A C 1
ATOM 684 O O . GLY A 1 93 ? -2.533 -4.058 -13.787 1.00 88.94 93 GLY A O 1
ATOM 685 N N . LEU A 1 94 ? -2.160 -4.243 -11.579 1.00 93.06 94 LEU A N 1
ATOM 686 C CA . LEU A 1 94 ? -1.472 -5.527 -11.646 1.00 93.06 94 LEU A CA 1
ATOM 687 C C . LEU A 1 94 ? -2.493 -6.666 -11.793 1.00 93.06 94 LEU A C 1
ATOM 689 O O . LEU A 1 94 ? -3.311 -6.907 -10.904 1.00 93.06 94 LEU A O 1
ATOM 693 N N . LYS A 1 95 ? -2.440 -7.392 -12.912 1.00 91.69 95 LYS A N 1
ATOM 694 C CA . LYS A 1 95 ? -3.282 -8.569 -13.171 1.00 91.69 95 LYS A CA 1
ATOM 695 C C . LYS A 1 95 ? -2.485 -9.838 -12.890 1.00 91.69 95 LYS A C 1
ATOM 697 O O . LYS A 1 95 ? -1.357 -9.955 -13.344 1.00 91.69 95 LYS A O 1
ATOM 702 N N . LEU A 1 96 ? -3.066 -10.788 -12.160 1.00 93.00 96 LEU A N 1
ATOM 703 C CA . LEU A 1 96 ? -2.429 -12.094 -11.915 1.00 93.00 96 LEU A CA 1
ATOM 704 C C . LEU A 1 96 ? -2.886 -13.164 -12.909 1.00 93.00 96 LEU A C 1
ATOM 706 O O . LEU A 1 96 ? -2.170 -14.129 -13.144 1.00 93.00 96 LEU A O 1
ATOM 710 N N . ASP A 1 97 ? -4.073 -12.990 -13.488 1.00 94.06 97 ASP A N 1
ATOM 711 C CA . ASP A 1 97 ? -4.610 -13.907 -14.488 1.00 94.06 97 ASP A CA 1
ATOM 712 C C . ASP A 1 97 ? -3.736 -13.901 -15.749 1.00 94.06 97 ASP A C 1
ATOM 714 O O . ASP A 1 97 ? -3.376 -12.833 -16.247 1.00 94.06 97 ASP A O 1
ATOM 718 N N . GLY A 1 98 ? -3.366 -15.091 -16.226 1.00 94.06 98 GLY A N 1
ATOM 719 C CA . GLY A 1 98 ? -2.476 -15.263 -17.377 1.00 94.06 98 GLY A CA 1
ATOM 720 C C . GLY A 1 98 ? -0.997 -14.923 -17.137 1.00 94.06 98 GLY A C 1
ATOM 721 O O . GLY A 1 98 ? -0.222 -14.994 -18.085 1.00 94.06 98 GLY A O 1
ATOM 722 N N . ASN A 1 99 ? -0.589 -14.589 -15.905 1.00 94.50 99 ASN A N 1
ATOM 723 C CA . ASN A 1 99 ? 0.792 -14.227 -15.564 1.00 94.50 99 ASN A CA 1
ATOM 724 C C . ASN A 1 99 ? 1.458 -15.257 -14.640 1.00 94.50 99 ASN A C 1
ATOM 726 O O . ASN A 1 99 ? 0.801 -15.932 -13.848 1.00 94.50 99 ASN A O 1
ATOM 730 N N . VAL A 1 100 ? 2.790 -15.340 -14.710 1.00 96.19 100 VAL A N 1
ATOM 731 C CA . VAL A 1 100 ? 3.604 -16.144 -13.787 1.00 96.19 100 VAL A CA 1
ATOM 732 C C . VAL A 1 100 ? 4.017 -15.279 -12.602 1.00 96.19 100 VAL A C 1
ATOM 734 O O . VAL A 1 100 ? 4.581 -14.202 -12.778 1.00 96.19 100 VAL A O 1
ATOM 737 N N . VAL A 1 101 ? 3.751 -15.760 -11.388 1.00 95.75 101 VAL A N 1
ATOM 738 C CA . VAL A 1 101 ? 4.146 -15.084 -10.147 1.00 95.75 101 VAL A CA 1
ATOM 739 C C . VAL A 1 101 ? 5.345 -15.805 -9.550 1.00 95.75 101 VAL A C 1
ATOM 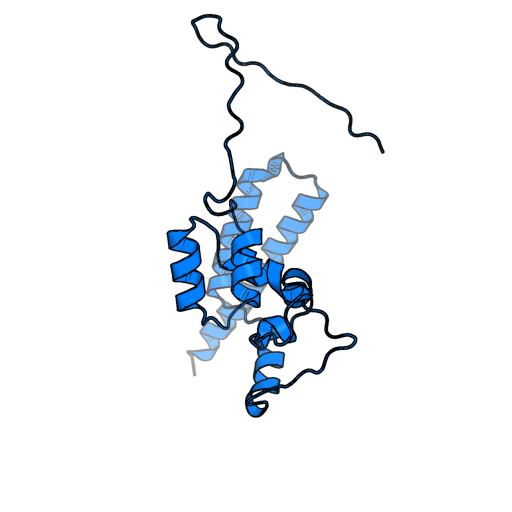741 O O . VAL A 1 101 ? 5.256 -16.982 -9.204 1.00 95.75 101 VAL A O 1
ATOM 744 N N . ILE A 1 102 ? 6.454 -15.083 -9.408 1.00 96.44 102 ILE A N 1
ATOM 745 C CA . ILE A 1 102 ? 7.668 -15.564 -8.748 1.00 96.44 102 ILE A CA 1
ATOM 746 C C . ILE A 1 102 ? 7.755 -14.867 -7.394 1.00 96.44 102 ILE A C 1
ATOM 748 O O . ILE A 1 102 ? 7.745 -13.639 -7.325 1.00 96.44 102 ILE A O 1
ATOM 752 N N . ILE A 1 103 ? 7.804 -15.652 -6.320 1.00 95.69 103 ILE A N 1
ATOM 753 C CA . ILE A 1 103 ? 7.987 -15.139 -4.962 1.00 95.69 103 ILE A CA 1
ATOM 754 C C . ILE A 1 103 ? 9.430 -15.413 -4.570 1.00 95.69 103 ILE A C 1
ATOM 756 O O . ILE A 1 103 ? 9.795 -16.557 -4.306 1.00 95.69 103 ILE A O 1
ATOM 760 N N . ASP A 1 104 ? 10.229 -14.355 -4.543 1.00 95.44 104 ASP A N 1
ATOM 761 C CA . ASP A 1 104 ? 11.569 -14.406 -3.974 1.00 95.44 104 ASP A CA 1
ATOM 762 C C . ASP A 1 104 ? 11.494 -14.391 -2.443 1.00 95.44 104 ASP A C 1
ATOM 764 O O . ASP A 1 104 ? 10.564 -13.806 -1.888 1.00 95.44 104 ASP A O 1
ATOM 768 N N . GLU A 1 105 ? 12.434 -15.049 -1.766 1.00 93.00 105 GLU A N 1
ATOM 769 C CA . GLU A 1 105 ? 12.540 -15.109 -0.299 1.00 93.00 105 GLU A CA 1
ATOM 770 C C . GLU A 1 105 ? 11.236 -15.461 0.448 1.00 93.00 105 GLU A C 1
ATOM 772 O O . GLU A 1 105 ? 10.908 -14.906 1.501 1.00 93.00 105 GLU A O 1
ATOM 777 N N . ALA A 1 106 ? 10.483 -16.434 -0.080 1.00 93.44 106 ALA A N 1
ATOM 778 C CA . ALA A 1 106 ? 9.147 -16.808 0.400 1.00 93.44 106 ALA A CA 1
ATOM 779 C C . ALA A 1 106 ? 9.072 -17.258 1.878 1.00 93.44 106 ALA A C 1
ATOM 781 O O . ALA A 1 106 ? 7.974 -17.458 2.399 1.00 93.44 106 ALA A O 1
ATOM 782 N N . HIS A 1 107 ? 10.203 -17.387 2.578 1.00 94.50 107 HIS A N 1
ATOM 783 C CA . HIS A 1 107 ? 10.237 -17.679 4.008 1.00 94.50 107 HIS A CA 1
ATOM 784 C C . HIS A 1 107 ? 9.550 -16.588 4.858 1.00 94.50 107 HIS A C 1
ATOM 786 O O . HIS A 1 107 ? 8.952 -16.916 5.877 1.00 94.50 107 HIS A O 1
ATOM 792 N N . ASN A 1 108 ? 9.527 -15.325 4.404 1.00 91.12 108 ASN A N 1
ATOM 793 C CA . ASN A 1 108 ? 8.843 -14.208 5.087 1.00 91.12 108 ASN A CA 1
ATOM 794 C C . ASN A 1 108 ? 7.374 -14.014 4.662 1.00 91.12 108 ASN A C 1
ATOM 796 O O . ASN A 1 108 ? 6.699 -13.070 5.096 1.00 91.12 108 ASN A O 1
ATOM 800 N N . LEU A 1 109 ? 6.870 -14.862 3.762 1.00 93.81 109 LEU A N 1
ATOM 801 C CA . LEU A 1 109 ? 5.560 -14.671 3.147 1.00 93.81 109 LEU A CA 1
ATOM 802 C C . LEU A 1 109 ? 4.428 -14.764 4.175 1.00 93.81 109 LEU A C 1
ATOM 804 O O . LEU A 1 109 ? 3.526 -13.926 4.176 1.00 93.81 109 LEU A O 1
ATOM 808 N N . LEU A 1 110 ? 4.480 -15.762 5.061 1.00 93.62 110 LEU A N 1
ATOM 809 C CA . LEU A 1 110 ? 3.422 -16.010 6.041 1.00 93.62 110 LEU A CA 1
ATOM 810 C C . LEU A 1 110 ? 3.287 -14.851 7.034 1.00 93.62 110 LEU A C 1
ATOM 812 O O . LEU A 1 110 ? 2.182 -14.345 7.232 1.00 93.62 110 LEU A O 1
ATOM 816 N N . ASP A 1 111 ? 4.405 -14.384 7.586 1.00 93.38 111 ASP A N 1
ATOM 817 C CA . ASP A 1 111 ? 4.427 -13.243 8.505 1.00 93.38 111 ASP A CA 1
ATOM 818 C C . ASP A 1 111 ? 3.879 -11.984 7.833 1.00 93.38 111 ASP A C 1
ATOM 820 O O . ASP A 1 111 ? 3.100 -11.232 8.420 1.00 93.38 111 ASP A O 1
ATOM 824 N N . THR A 1 112 ? 4.210 -11.784 6.556 1.00 92.25 112 THR A N 1
ATOM 825 C CA . THR A 1 112 ? 3.683 -10.659 5.782 1.00 92.25 112 THR A CA 1
ATOM 826 C C . THR A 1 112 ? 2.170 -10.755 5.588 1.00 92.25 112 THR A C 1
ATOM 828 O O . THR A 1 112 ? 1.473 -9.753 5.748 1.00 92.25 112 THR A O 1
ATOM 831 N N . ILE A 1 113 ? 1.634 -11.943 5.292 1.00 93.25 113 ILE A N 1
ATOM 832 C CA . ILE A 1 113 ? 0.183 -12.166 5.179 1.00 93.25 113 ILE A CA 1
ATOM 833 C C . ILE A 1 113 ? -0.501 -11.861 6.516 1.00 93.25 113 ILE A C 1
ATOM 835 O O . ILE A 1 113 ? -1.494 -11.131 6.540 1.00 93.25 113 ILE A O 1
ATOM 839 N N . ILE A 1 114 ? 0.044 -12.368 7.626 1.00 93.94 114 ILE A N 1
ATOM 840 C CA . ILE A 1 114 ? -0.488 -12.111 8.970 1.00 93.94 114 ILE A CA 1
ATOM 841 C C . ILE A 1 114 ? -0.500 -10.606 9.250 1.00 93.94 114 ILE A C 1
ATOM 843 O O . ILE A 1 114 ? -1.516 -10.074 9.692 1.00 93.94 114 ILE A O 1
ATOM 847 N N . ASN A 1 115 ? 0.580 -9.895 8.929 1.00 92.25 115 ASN A N 1
ATOM 848 C CA . ASN A 1 115 ? 0.690 -8.453 9.148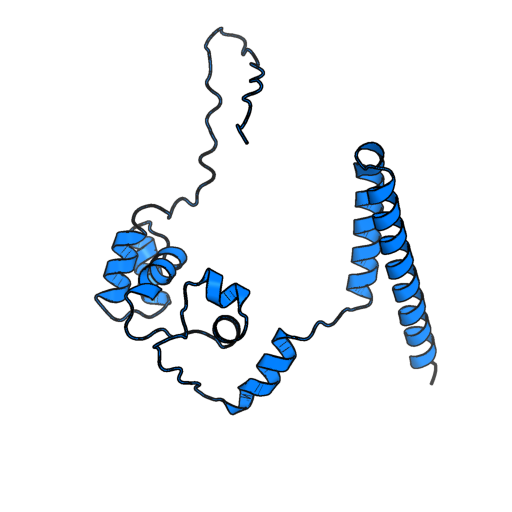 1.00 92.25 115 ASN A CA 1
ATOM 849 C C . ASN A 1 115 ? -0.258 -7.630 8.259 1.00 92.25 115 ASN A C 1
ATOM 851 O O . ASN A 1 115 ? -0.817 -6.642 8.724 1.00 92.25 115 ASN A O 1
ATOM 855 N N . ILE A 1 116 ? -0.491 -8.030 7.003 1.00 91.94 116 ILE A N 1
ATOM 856 C CA . ILE A 1 116 ? -1.438 -7.349 6.096 1.00 91.94 116 ILE A CA 1
ATOM 857 C C . ILE A 1 116 ? -2.887 -7.508 6.577 1.00 91.94 116 ILE A C 1
ATOM 859 O O . ILE A 1 116 ? -3.708 -6.611 6.378 1.00 91.94 116 ILE A O 1
ATOM 863 N N . HIS A 1 117 ? -3.211 -8.645 7.196 1.00 90.94 117 HIS A N 1
ATOM 864 C CA . HIS A 1 117 ? -4.569 -8.984 7.625 1.00 90.94 117 HIS A CA 1
ATOM 865 C C . HIS A 1 117 ? -4.820 -8.816 9.127 1.00 90.94 117 HIS A C 1
ATOM 867 O O . HIS A 1 117 ? -5.916 -9.124 9.598 1.00 90.94 117 HIS A O 1
ATOM 873 N N . SER A 1 118 ? -3.849 -8.300 9.877 1.00 93.81 118 SER A N 1
ATOM 874 C CA . SER A 1 118 ? -4.003 -7.975 11.293 1.00 93.81 118 SER A CA 1
ATOM 875 C C . SER A 1 118 ? -3.955 -6.467 11.521 1.00 93.81 118 SER A C 1
ATOM 877 O O . SER A 1 118 ? -3.431 -5.692 10.725 1.00 93.81 118 SER A O 1
ATOM 879 N N . ALA A 1 119 ? -4.561 -6.036 12.624 1.00 91.94 119 ALA A N 1
ATOM 880 C CA . ALA A 1 119 ? -4.520 -4.656 13.074 1.00 91.94 119 ALA A CA 1
ATOM 881 C C . ALA A 1 119 ? -4.289 -4.638 14.582 1.00 91.94 119 ALA A C 1
ATOM 883 O O . ALA A 1 119 ? -4.979 -5.326 15.335 1.00 91.94 119 ALA A O 1
ATOM 884 N N . GLN A 1 120 ? -3.332 -3.828 15.021 1.00 91.75 120 GLN A N 1
ATOM 885 C CA . GLN A 1 120 ? -3.068 -3.593 16.431 1.00 91.75 120 GLN A CA 1
ATOM 886 C C . GLN A 1 120 ? -3.625 -2.228 16.828 1.00 91.75 120 GLN A C 1
ATOM 888 O O . GLN A 1 120 ? -3.408 -1.234 16.136 1.00 91.75 120 GLN A O 1
ATOM 893 N N . ILE A 1 121 ? -4.339 -2.183 17.952 1.00 90.50 121 ILE A N 1
ATOM 894 C CA . ILE A 1 121 ? -4.892 -0.949 18.508 1.00 90.50 121 ILE A CA 1
ATOM 895 C C . ILE A 1 121 ? -4.258 -0.706 19.875 1.00 90.50 121 ILE A C 1
ATOM 897 O O . ILE A 1 121 ? -4.371 -1.533 20.778 1.00 90.50 121 ILE A O 1
ATOM 901 N N . THR A 1 122 ? -3.602 0.440 20.038 1.00 91.25 122 THR A N 1
ATOM 902 C CA . THR A 1 122 ? -2.982 0.846 21.304 1.00 91.25 122 THR A CA 1
ATOM 903 C C . THR A 1 122 ? -3.937 1.683 22.160 1.00 91.25 122 THR A C 1
ATOM 905 O O . THR A 1 122 ? -4.841 2.358 21.659 1.00 91.25 122 THR A O 1
ATOM 908 N N . GLY A 1 123 ? -3.717 1.704 23.480 1.00 90.56 123 GLY A N 1
ATOM 909 C CA . GLY A 1 123 ? -4.496 2.551 24.395 1.00 90.56 123 GLY A CA 1
ATOM 910 C C . GLY A 1 123 ? -4.390 4.051 24.074 1.00 90.56 123 GLY A C 1
ATOM 911 O O . GLY A 1 123 ? -5.365 4.796 24.222 1.00 90.56 123 GLY A O 1
ATOM 912 N N . GLN A 1 124 ? -3.238 4.492 23.556 1.00 91.06 124 GLN A N 1
ATOM 913 C CA . GLN A 1 124 ? -3.038 5.866 23.092 1.00 91.06 124 GLN A CA 1
ATOM 914 C C . GLN A 1 124 ? -3.904 6.174 21.866 1.00 91.06 124 GLN A C 1
ATOM 916 O O . GLN A 1 124 ? -4.571 7.209 21.846 1.00 91.06 124 GLN A O 1
ATOM 921 N N . GLN A 1 125 ? -3.949 5.269 20.880 1.00 94.06 125 GLN A N 1
ATOM 922 C CA . GLN A 1 125 ? -4.806 5.418 19.700 1.00 94.06 125 GLN A CA 1
ATOM 923 C C . GLN A 1 125 ? -6.286 5.492 20.090 1.00 94.06 125 GLN A C 1
ATOM 925 O O . GLN A 1 125 ? -7.009 6.333 19.562 1.00 94.06 125 GLN A O 1
ATOM 930 N N . LEU A 1 126 ? -6.736 4.687 21.059 1.00 94.00 126 LEU A N 1
ATOM 931 C CA . LEU A 1 126 ? -8.115 4.751 21.560 1.00 94.00 126 LEU A CA 1
ATOM 932 C C . LEU A 1 126 ? -8.423 6.082 22.247 1.00 94.00 126 LEU A C 1
ATOM 934 O O . LEU A 1 126 ? -9.457 6.687 21.971 1.00 94.00 126 LEU A O 1
ATOM 938 N N . THR A 1 127 ? -7.523 6.567 23.104 1.00 93.44 127 THR A N 1
ATOM 939 C CA . THR A 1 127 ? -7.688 7.863 23.783 1.00 93.44 127 THR A CA 1
ATOM 940 C C . THR A 1 127 ? -7.739 9.019 22.780 1.00 93.44 127 THR A C 1
ATOM 942 O O . THR A 1 127 ? -8.591 9.905 22.884 1.00 93.44 127 THR A O 1
ATOM 945 N N . GLN A 1 128 ? -6.875 8.990 21.761 1.00 95.62 128 GLN A N 1
ATOM 946 C CA . GLN A 1 128 ? -6.892 9.964 20.670 1.00 95.62 128 GLN A CA 1
ATOM 947 C C . GLN A 1 128 ? -8.184 9.879 19.854 1.00 95.62 128 GLN A C 1
ATOM 949 O O . GLN A 1 128 ? -8.815 10.910 19.625 1.00 95.62 128 GLN A O 1
ATOM 954 N N . ALA A 1 129 ? -8.616 8.675 19.472 1.00 96.06 129 ALA A N 1
ATOM 955 C CA . ALA A 1 129 ? -9.856 8.463 18.730 1.00 96.06 129 ALA A CA 1
ATOM 956 C C . ALA A 1 129 ? -11.078 8.959 19.516 1.00 96.06 129 ALA A C 1
ATOM 958 O O . ALA A 1 129 ? -11.928 9.649 18.958 1.00 96.06 129 ALA A O 1
ATOM 959 N N . PHE A 1 130 ? -11.143 8.685 20.822 1.00 95.69 130 PHE A N 1
ATOM 960 C CA . PHE A 1 130 ? -12.202 9.188 21.699 1.00 95.69 130 PHE A CA 1
ATOM 961 C C . PHE A 1 130 ? -12.259 10.720 21.702 1.00 95.69 130 PHE A C 1
ATOM 963 O O . PHE A 1 130 ? -13.329 11.306 21.519 1.00 95.69 130 PHE A O 1
ATOM 970 N N . SER A 1 131 ? -11.104 11.373 21.866 1.00 95.88 131 SER A N 1
ATOM 971 C CA . SER A 1 131 ? -10.999 12.834 21.844 1.00 95.88 131 SER A CA 1
ATOM 972 C C . SER A 1 131 ? -11.413 13.414 20.487 1.00 95.88 131 SER A C 1
ATOM 974 O O . SER A 1 131 ? -12.243 14.322 20.427 1.00 95.88 131 SER A O 1
ATOM 976 N N . GLN A 1 132 ? -10.902 12.853 19.387 1.00 97.19 132 GLN A N 1
ATOM 977 C CA . GLN A 1 132 ? -11.207 13.302 18.026 1.00 97.19 132 GLN A CA 1
ATOM 978 C C . GLN A 1 132 ? -12.690 13.142 17.684 1.00 97.19 132 GLN A C 1
ATOM 980 O O . GLN A 1 132 ? -13.296 14.064 17.140 1.00 97.19 132 GLN A O 1
ATOM 985 N N . LEU A 1 133 ? -13.298 12.004 18.027 1.00 96.19 133 LEU A N 1
ATOM 986 C CA . LEU A 1 133 ? -14.715 11.748 17.767 1.00 96.19 133 LEU A CA 1
ATOM 987 C C . LEU A 1 133 ? -15.623 12.643 18.607 1.00 96.19 133 LEU A C 1
ATOM 989 O O . LEU A 1 133 ? -16.634 13.120 18.094 1.00 96.19 133 LEU A O 1
ATOM 993 N N . SER A 1 134 ? -15.253 12.913 19.860 1.00 95.19 134 SER A N 1
ATOM 994 C CA . SER A 1 134 ? -15.999 13.833 20.726 1.00 95.19 134 SER A CA 1
ATOM 995 C C . SER A 1 134 ? -15.984 15.253 20.152 1.00 95.19 134 SER A C 1
ATOM 997 O O . SER A 1 134 ? -17.037 15.846 19.935 1.00 95.19 134 SER A O 1
ATOM 999 N N . GLN A 1 135 ? -14.805 15.752 19.767 1.00 96.69 135 GLN A N 1
ATOM 1000 C CA . GLN A 1 135 ? -14.672 17.059 19.115 1.00 96.69 135 GLN A CA 1
ATOM 1001 C C . GLN A 1 135 ? -15.421 17.123 17.776 1.00 96.69 135 GLN A C 1
ATOM 1003 O O . GLN A 1 135 ? -16.068 18.123 17.462 1.00 96.69 135 GLN A O 1
ATOM 1008 N N . TYR A 1 136 ? -15.353 16.056 16.974 1.00 96.44 136 TYR A N 1
ATOM 1009 C CA . TYR A 1 136 ? -16.054 15.974 15.695 1.00 96.44 136 TYR A CA 1
ATOM 1010 C C . TYR A 1 136 ? -17.575 15.993 15.879 1.00 96.44 136 TYR A C 1
ATOM 1012 O O . TYR A 1 136 ? -18.266 16.728 15.168 1.00 96.44 136 TYR A O 1
ATOM 1020 N N . LYS A 1 137 ? -18.090 15.241 16.862 1.00 95.00 137 LYS A N 1
ATOM 1021 C CA . LYS A 1 137 ? -19.500 15.274 17.256 1.00 95.00 137 LYS A CA 1
ATOM 1022 C C . LYS A 1 137 ? -19.907 16.701 17.594 1.00 95.00 137 LYS A C 1
ATOM 1024 O O . LYS A 1 137 ? -20.833 17.208 16.977 1.00 95.00 137 LYS A O 1
ATOM 1029 N N . ASP A 1 138 ? -19.214 17.353 18.520 1.00 94.50 138 ASP A N 1
ATOM 1030 C CA . ASP A 1 138 ? -19.633 18.659 19.037 1.00 94.50 138 ASP A CA 1
ATOM 1031 C C . ASP A 1 138 ? -19.566 19.754 17.964 1.00 94.50 138 ASP A C 1
ATOM 1033 O O . ASP A 1 138 ? -20.449 20.608 17.871 1.00 94.50 138 ASP A O 1
ATOM 1037 N N . LYS A 1 139 ? -18.576 19.683 17.067 1.00 95.88 139 LYS A N 1
ATOM 1038 C CA . LYS A 1 139 ? -18.441 20.622 15.946 1.00 95.88 139 LYS A CA 1
ATOM 1039 C C . LYS A 1 139 ? -19.559 20.494 14.909 1.00 95.88 139 LYS A C 1
ATOM 1041 O O . LYS A 1 139 ? -19.961 21.497 14.314 1.00 95.88 139 LYS A O 1
ATOM 1046 N N . TYR A 1 140 ? -20.033 19.277 14.645 1.00 95.12 140 TYR A N 1
ATOM 1047 C CA . TYR A 1 140 ? -20.950 18.996 13.536 1.00 95.12 140 TYR A CA 1
ATOM 1048 C C . TYR A 1 140 ? -22.328 18.482 13.972 1.00 95.12 140 TYR A C 1
ATOM 1050 O O . TYR A 1 140 ? -23.139 18.163 13.106 1.00 95.12 140 TYR A O 1
ATOM 1058 N N . GLU A 1 141 ? -22.640 18.475 15.272 1.00 92.19 141 GLU A N 1
ATOM 1059 C CA . GLU A 1 141 ? -23.867 17.903 15.852 1.00 92.19 141 GLU A CA 1
ATOM 1060 C C . GLU A 1 141 ? -25.137 18.366 15.128 1.00 92.19 141 GLU A C 1
ATOM 1062 O O . GLU A 1 141 ? -25.971 17.552 14.742 1.00 92.19 141 GLU A O 1
ATOM 1067 N N . LYS A 1 142 ? -25.233 19.669 14.836 1.00 93.88 142 LYS A N 1
ATOM 1068 C CA . LYS A 1 142 ? -26.390 20.288 14.165 1.00 93.88 142 LYS A CA 1
ATOM 1069 C C . LYS A 1 142 ? -26.555 19.896 12.691 1.00 93.88 142 LYS A C 1
ATOM 1071 O O . LYS A 1 142 ? -27.582 20.200 12.096 1.00 93.88 142 LYS A O 1
ATOM 1076 N N . ARG A 1 143 ? -25.536 19.292 12.072 1.00 94.44 143 ARG A N 1
ATOM 1077 C CA . ARG A 1 143 ? -25.550 18.874 10.659 1.00 94.44 143 ARG A CA 1
ATOM 1078 C C . ARG A 1 143 ? -25.905 17.400 10.480 1.00 94.44 143 ARG A C 1
ATOM 1080 O O . ARG A 1 143 ? -26.115 16.975 9.346 1.00 94.44 143 ARG A O 1
ATOM 1087 N N . PHE A 1 144 ? -25.946 16.621 11.559 1.00 93.00 144 PHE A N 1
ATOM 1088 C CA . PHE A 1 144 ? -26.269 15.202 11.490 1.00 93.00 144 PHE A CA 1
ATOM 1089 C C . PHE A 1 144 ? -27.771 14.954 11.583 1.00 93.00 144 PHE A C 1
ATOM 1091 O O . PHE A 1 144 ? -28.491 15.617 12.324 1.00 93.00 144 PHE A O 1
ATOM 1098 N N . SER A 1 145 ? -28.234 13.933 10.859 1.00 95.19 145 SER A N 1
ATOM 1099 C CA . SER A 1 145 ? -29.517 13.307 11.163 1.00 95.19 145 SER A CA 1
ATOM 1100 C C . SER A 1 145 ? -29.451 12.632 12.537 1.00 95.19 145 SER A C 1
ATOM 1102 O O . SER A 1 145 ? -28.375 12.235 12.998 1.00 95.19 145 SER A O 1
ATOM 1104 N N . ALA A 1 146 ? -30.607 12.444 13.176 1.00 94.00 146 ALA A N 1
ATOM 1105 C CA . ALA A 1 146 ? -30.688 11.785 14.480 1.00 94.00 146 ALA A CA 1
ATOM 1106 C C . ALA A 1 146 ? -30.034 10.386 14.483 1.00 94.00 146 ALA A C 1
ATOM 1108 O O . ALA A 1 146 ? -29.357 10.027 15.443 1.00 94.00 146 ALA A O 1
ATOM 1109 N N . ILE A 1 147 ? -30.170 9.634 13.383 1.00 95.50 147 ILE A N 1
ATOM 1110 C CA . ILE A 1 147 ? -29.589 8.290 13.217 1.00 95.50 147 ILE A CA 1
ATOM 1111 C C . ILE A 1 147 ? -28.056 8.349 13.197 1.00 95.50 147 ILE A C 1
ATOM 1113 O O . ILE A 1 147 ? -27.393 7.612 13.923 1.00 95.50 147 ILE A O 1
ATOM 1117 N N . ASN A 1 148 ? -27.472 9.261 12.416 1.00 95.38 148 ASN A N 1
ATOM 1118 C CA . ASN A 1 148 ? -26.015 9.392 12.345 1.00 95.38 148 ASN A CA 1
ATOM 1119 C C . ASN A 1 148 ? -25.429 9.847 13.688 1.00 95.38 148 ASN A C 1
ATOM 1121 O O . ASN A 1 148 ? -24.370 9.373 14.098 1.00 95.38 148 ASN A O 1
ATOM 1125 N N . LEU A 1 149 ? -26.140 10.728 14.400 1.00 94.75 149 LEU A N 1
ATOM 1126 C CA . LEU A 1 149 ? -25.744 11.162 15.735 1.00 94.75 149 LEU A CA 1
ATOM 1127 C C . LEU A 1 149 ? -25.807 10.013 16.753 1.00 94.75 149 LEU A C 1
ATOM 1129 O O . LEU A 1 149 ? -24.932 9.920 17.613 1.00 94.75 149 LEU A O 1
ATOM 1133 N N . LEU A 1 150 ? -26.804 9.128 16.649 1.00 95.44 150 LEU A N 1
ATOM 1134 C CA . LEU A 1 150 ? -26.892 7.918 17.466 1.00 95.44 150 LEU A CA 1
ATOM 1135 C C . LEU A 1 150 ? -25.687 6.999 17.226 1.00 95.44 150 LEU A C 1
ATOM 1137 O O . LEU A 1 150 ? -25.022 6.632 18.192 1.00 95.44 150 LEU A O 1
ATOM 1141 N N . HIS A 1 151 ? -25.362 6.687 15.966 1.00 96.12 151 HIS A N 1
ATOM 1142 C CA . HIS A 1 151 ? -24.206 5.843 15.633 1.00 96.12 151 HIS A CA 1
ATOM 1143 C C . HIS A 1 151 ? -22.891 6.446 16.145 1.00 96.12 151 HIS A C 1
ATOM 1145 O O . HIS A 1 151 ? -22.062 5.743 16.721 1.00 96.12 151 HIS A O 1
ATOM 1151 N N . LEU A 1 152 ? -22.714 7.765 16.005 1.00 95.31 152 LEU A N 1
ATOM 1152 C CA . LEU A 1 152 ? -21.525 8.451 16.508 1.00 95.31 152 LEU A CA 1
ATOM 1153 C C . LEU A 1 152 ? -21.428 8.384 18.041 1.00 95.31 152 LEU A C 1
ATOM 1155 O O . LEU A 1 152 ? -20.357 8.112 18.580 1.00 95.31 152 LEU A O 1
ATOM 1159 N N . LYS A 1 153 ? -22.547 8.573 18.755 1.00 94.69 153 LYS A N 1
ATOM 1160 C CA . LYS A 1 153 ? -22.603 8.428 20.220 1.00 94.69 153 LYS A CA 1
ATOM 1161 C C . LYS A 1 153 ? -22.313 6.993 20.668 1.00 94.69 153 LYS A C 1
ATOM 1163 O O . LYS A 1 153 ? -21.578 6.809 21.636 1.00 94.69 153 LYS A O 1
ATOM 1168 N N . GLN A 1 154 ? -22.841 5.989 19.966 1.00 97.12 154 GLN A N 1
ATOM 1169 C CA . GLN A 1 154 ? -22.548 4.577 20.230 1.00 97.12 154 GLN A CA 1
ATOM 1170 C C . GLN A 1 154 ? -21.057 4.276 20.051 1.00 97.12 154 GLN A C 1
ATOM 1172 O O . GLN A 1 154 ? -20.460 3.641 20.916 1.00 97.12 154 GLN A O 1
ATOM 1177 N N . LEU A 1 155 ? -20.435 4.789 18.986 1.00 96.31 155 LEU A N 1
ATOM 1178 C CA . LEU A 1 155 ? -19.004 4.611 18.744 1.00 96.31 155 LEU A CA 1
ATOM 1179 C C . LEU A 1 155 ? -18.153 5.227 19.865 1.00 96.31 155 LEU A C 1
ATOM 1181 O O . LEU A 1 155 ? -17.266 4.563 20.399 1.00 96.31 155 LEU A O 1
ATOM 1185 N N . ILE A 1 156 ? -18.458 6.465 20.272 1.00 95.75 156 ILE A N 1
ATOM 1186 C CA . ILE A 1 156 ? -17.787 7.138 21.398 1.00 95.75 156 ILE A CA 1
ATOM 1187 C C . ILE A 1 156 ? -17.954 6.325 22.689 1.00 95.75 156 ILE A C 1
ATOM 1189 O O . ILE A 1 156 ? -16.988 6.130 23.427 1.00 95.75 156 ILE A O 1
ATOM 1193 N N . TYR A 1 157 ? -19.158 5.812 22.951 1.00 96.44 157 TYR A N 1
ATOM 1194 C CA . TYR A 1 157 ? -19.439 4.985 24.123 1.00 96.44 157 TYR A CA 1
ATOM 1195 C C . TYR A 1 157 ? -18.625 3.682 24.128 1.00 96.44 157 TYR A C 1
ATOM 1197 O O . TYR A 1 157 ? -18.000 3.353 25.139 1.00 96.44 157 TYR A O 1
ATOM 1205 N N . VAL A 1 158 ? -18.580 2.961 23.002 1.00 95.94 158 VAL A N 1
ATOM 1206 C CA . VAL A 1 158 ? -17.795 1.725 22.857 1.00 95.94 158 VAL A CA 1
ATOM 1207 C C . VAL A 1 158 ? -16.312 1.999 23.086 1.00 95.94 158 VAL A C 1
ATOM 1209 O O . VAL A 1 158 ? -15.695 1.325 23.908 1.00 95.94 158 VAL A O 1
ATOM 1212 N N . ILE A 1 159 ? -15.749 3.025 22.442 1.00 94.69 159 ILE A N 1
ATOM 1213 C CA . ILE A 1 159 ? -14.337 3.397 22.618 1.00 94.69 159 ILE A CA 1
ATOM 1214 C C . ILE A 1 159 ? -14.055 3.778 24.076 1.00 94.69 159 ILE A C 1
ATOM 1216 O O . ILE A 1 159 ? -13.067 3.322 24.648 1.00 94.69 159 ILE A O 1
ATOM 1220 N N . GLY A 1 160 ? -14.942 4.547 24.712 1.00 93.62 160 GLY A N 1
ATOM 1221 C CA . GLY A 1 160 ? -14.817 4.898 26.126 1.00 93.62 160 GLY A CA 1
ATOM 1222 C C . GLY A 1 160 ? -14.785 3.671 27.044 1.00 93.62 160 GLY A C 1
ATOM 1223 O O . GLY A 1 160 ? -14.022 3.640 28.008 1.00 93.62 160 GLY A O 1
ATOM 1224 N N . ASN A 1 161 ? -15.564 2.631 26.739 1.00 93.31 161 ASN A N 1
ATOM 1225 C CA . ASN A 1 161 ? -15.513 1.372 27.483 1.00 93.31 161 ASN A CA 1
ATOM 1226 C C . ASN A 1 161 ? -14.243 0.564 27.198 1.00 93.31 161 ASN A C 1
ATOM 1228 O O . ASN A 1 161 ? -13.665 0.023 28.139 1.00 93.31 161 ASN A O 1
ATOM 1232 N N . LEU A 1 162 ? -13.764 0.527 25.952 1.00 92.38 162 LEU A N 1
ATOM 1233 C CA . LEU A 1 162 ? -12.491 -0.120 25.614 1.00 92.38 162 LEU A CA 1
ATOM 1234 C C . LEU A 1 162 ? -11.318 0.516 26.372 1.00 92.38 162 LEU A C 1
ATOM 1236 O O . LEU A 1 162 ? -10.500 -0.204 26.941 1.00 92.38 162 LEU A O 1
ATOM 1240 N N . ILE A 1 163 ? -11.283 1.851 26.468 1.00 91.94 163 ILE A N 1
ATOM 1241 C CA . ILE A 1 163 ? -10.281 2.577 27.267 1.00 91.94 163 ILE A CA 1
ATOM 1242 C C . ILE A 1 163 ? -10.353 2.158 28.738 1.00 91.94 163 ILE A C 1
ATOM 1244 O O . ILE A 1 163 ? -9.321 1.880 29.344 1.00 91.94 163 ILE A O 1
ATOM 1248 N N . LYS A 1 164 ? -11.557 2.066 29.321 1.00 89.62 164 LYS A N 1
ATOM 1249 C CA . LYS A 1 164 ? -11.731 1.626 30.717 1.00 89.62 164 LYS A CA 1
ATOM 1250 C C . LYS A 1 164 ? -11.238 0.200 30.941 1.00 89.62 164 LYS A C 1
ATOM 1252 O O . LYS A 1 164 ? -10.638 -0.064 31.977 1.00 89.62 164 LYS A O 1
ATOM 1257 N N . ILE A 1 165 ? -11.506 -0.714 30.008 1.00 88.81 165 ILE A N 1
ATOM 1258 C CA . ILE A 1 165 ? -11.051 -2.106 30.101 1.00 88.81 165 ILE A CA 1
ATOM 1259 C C . ILE A 1 165 ? -9.522 -2.137 30.078 1.00 88.81 165 ILE A C 1
ATOM 1261 O O . ILE A 1 165 ? -8.912 -2.616 31.029 1.00 88.81 165 ILE A O 1
ATOM 1265 N N . ILE A 1 166 ? -8.899 -1.547 29.058 1.00 85.06 166 ILE A N 1
ATOM 1266 C CA . ILE A 1 166 ? -7.437 -1.555 28.896 1.00 85.06 166 ILE A CA 1
ATOM 1267 C C . ILE A 1 166 ? -6.740 -0.837 30.061 1.00 85.06 166 ILE A C 1
ATOM 1269 O O . ILE A 1 166 ? -5.747 -1.336 30.587 1.00 85.06 166 ILE A O 1
ATOM 1273 N N . GLY A 1 167 ? -7.286 0.292 30.522 1.00 77.44 167 GLY A N 1
ATOM 1274 C CA . GLY A 1 167 ? -6.763 1.034 31.670 1.00 77.44 167 GLY A CA 1
ATOM 1275 C C . GLY A 1 167 ? -6.842 0.256 32.989 1.00 77.44 167 GLY A C 1
ATOM 1276 O O . GLY A 1 167 ? -5.924 0.343 33.799 1.00 77.44 167 GLY A O 1
ATOM 1277 N N . LYS A 1 168 ? -7.888 -0.558 33.196 1.00 63.69 168 LYS A N 1
ATOM 1278 C CA . LYS A 1 168 ? -7.981 -1.456 34.361 1.00 63.69 168 LYS A CA 1
ATOM 1279 C C . LYS A 1 168 ? -6.918 -2.556 34.324 1.00 63.69 168 LYS A C 1
ATOM 1281 O O . LYS A 1 168 ? -6.317 -2.828 35.356 1.00 63.69 168 LYS A O 1
ATOM 1286 N N . TYR A 1 169 ? -6.648 -3.144 33.156 1.00 57.72 169 TYR A N 1
ATOM 1287 C CA . TYR A 1 169 ? -5.584 -4.147 33.005 1.00 57.72 169 TYR A CA 1
ATOM 1288 C C . TYR A 1 169 ? -4.189 -3.558 33.275 1.00 57.72 169 TYR A C 1
ATOM 1290 O O . TYR A 1 169 ? -3.389 -4.196 33.947 1.00 57.72 169 TYR A O 1
ATOM 1298 N N . TYR A 1 170 ? -3.923 -2.313 32.864 1.00 51.22 170 TYR 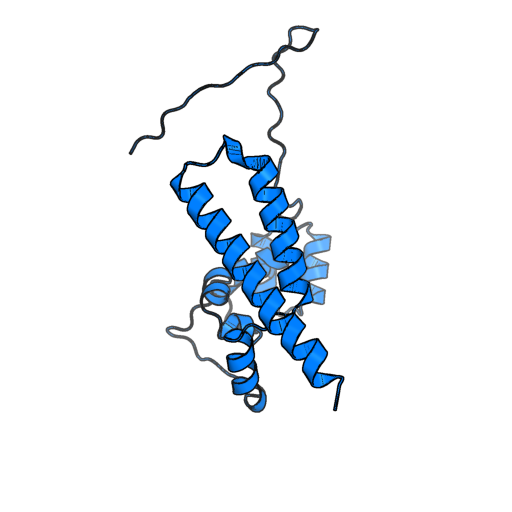A N 1
ATOM 1299 C CA . TYR A 1 170 ? -2.635 -1.644 33.112 1.00 51.22 170 TYR A CA 1
ATOM 1300 C C . TYR A 1 170 ? -2.341 -1.377 34.600 1.00 51.22 170 TYR A C 1
ATOM 1302 O O . TYR A 1 170 ? -1.179 -1.341 35.003 1.00 51.22 170 TYR A O 1
ATOM 1310 N N . ILE A 1 171 ? -3.385 -1.187 35.415 1.00 48.41 171 ILE A N 1
ATOM 1311 C CA . ILE A 1 171 ? -3.260 -1.006 36.870 1.00 48.41 171 ILE A CA 1
ATOM 1312 C C . ILE A 1 171 ? -3.040 -2.357 37.564 1.00 48.41 171 ILE A C 1
ATOM 1314 O O . ILE A 1 171 ? -2.261 -2.431 38.503 1.00 48.41 171 ILE A O 1
ATOM 1318 N N . VAL A 1 172 ? -3.677 -3.434 37.095 1.00 49.22 172 VAL A N 1
ATOM 1319 C CA . VAL A 1 172 ? -3.529 -4.771 37.698 1.00 49.22 172 VAL A CA 1
ATOM 1320 C C . VAL A 1 172 ? -2.191 -5.429 37.324 1.00 49.22 172 VAL A C 1
ATOM 1322 O O . VAL A 1 172 ? -1.607 -6.116 38.153 1.00 49.22 172 VAL A O 1
ATOM 1325 N N . SER A 1 173 ? -1.656 -5.186 36.122 1.00 43.91 173 SER A N 1
ATOM 1326 C CA . SER A 1 173 ? -0.376 -5.761 35.666 1.00 43.91 173 SER A CA 1
ATOM 1327 C C . SER A 1 173 ? 0.886 -5.091 36.230 1.00 43.91 173 SER A C 1
ATOM 1329 O O . SER A 1 173 ? 1.963 -5.642 36.060 1.00 43.91 173 SER A O 1
ATOM 1331 N N . ASN A 1 174 ? 0.777 -3.929 36.887 1.00 40.72 174 ASN A N 1
ATOM 1332 C CA . ASN A 1 174 ? 1.893 -3.240 37.566 1.00 40.72 174 ASN A CA 1
ATOM 1333 C C . ASN A 1 174 ? 1.828 -3.367 39.103 1.00 40.72 174 ASN A C 1
ATOM 1335 O O . ASN A 1 174 ? 2.509 -2.633 39.816 1.00 40.72 174 ASN A O 1
ATOM 1339 N N . VAL A 1 175 ? 0.969 -4.254 39.618 1.00 40.28 175 VAL A N 1
ATOM 1340 C CA . VAL A 1 175 ? 0.770 -4.499 41.061 1.00 40.28 175 VAL A CA 1
ATOM 1341 C C . VAL A 1 175 ? 1.165 -5.938 41.456 1.00 40.28 175 VAL A C 1
ATOM 1343 O O . VAL A 1 175 ? 0.915 -6.361 42.580 1.00 40.28 175 VAL A O 1
ATOM 1346 N N . PHE A 1 176 ? 1.851 -6.675 40.576 1.00 37.28 176 PHE A N 1
ATOM 1347 C CA . PHE A 1 176 ? 2.493 -7.957 40.890 1.00 37.28 176 PHE A CA 1
ATOM 1348 C C . PHE A 1 176 ? 3.937 -7.979 40.400 1.00 37.28 176 PHE A C 1
ATOM 1350 O O . PHE A 1 176 ? 4.173 -7.473 39.280 1.00 37.28 176 PHE A O 1
#

Secondary structure (DSSP, 8-state):
--------PPPPPTT-----------S-GGGTTHHHHHHHHHHS---HHHHHHHHHHTT--HHHHHHHHGGG-S-----HHHHH-HHHHHHHT---TT-----TTGGGHHHHHHHHH-----HHHHHHHHHHHHHHHHHHGGGS-HHHHHHHHHHHHHHHHHHHHHHHHHHHTT--

pLDDT: mean 83.11, std 20.85, range [27.39, 97.19]

Organism: NCBI:txid642074

InterPro domains:
  IPR006554 Helicase-like, DEXD box c2 type [SM00488] (1-148)
  IPR010614 RAD3-like helicase, DEAD [PF06733] (19-126)
  IPR014013 Helicase superfamily 1/2, ATP-binding domain, DinG/Rad3-type [PS51193] (1-156)
  IPR027417 P-loop containing nucleoside triphosphate hydrolase [G3DSA:3.40.50.300] (2-166)
  IPR045028 Helicase superfamily 1/2, DinG/Rad3-like [PTHR11472] (15-156)

Solvent-accessible surface area (backbone atoms only — not comparable to full-atom values): 11011 Å² total; per-residue (Å²): 136,85,86,80,90,80,82,86,87,82,83,86,59,99,77,82,64,86,74,74,78,74,77,75,81,88,61,70,85,30,65,49,58,22,66,62,50,13,53,51,57,66,73,43,93,62,59,75,65,55,41,42,52,50,17,60,77,65,47,15,33,41,73,61,5,55,47,66,28,49,82,79,46,93,74,83,90,73,58,66,66,41,74,71,36,63,72,53,17,59,71,51,60,60,71,66,81,98,53,87,85,83,75,76,77,58,88,56,46,63,62,49,51,52,56,74,77,51,85,87,84,50,73,65,57,46,54,50,48,40,53,53,52,50,54,50,43,71,75,43,54,91,77,49,55,72,67,58,49,49,54,51,51,51,51,46,51,52,44,54,49,51,49,52,53,55,53,52,52,60,57,60,67,72,73,112

Mean predicted aligned error: 11.66 Å

Radius of gyration: 25.71 Å; Cα contacts (8 Å, |Δi|>4): 102; chains: 1; bounding box: 48×65×65 Å